Protein AF-A0A7W7LI82-F1 (afdb_monomer)

Sequence (55 aa):
MSPTSLDAQALNAEIRAFLRARRGRALTVAERRRYERLRAEWLAAVRRARRCTAA

Secondary structure (DSSP, 8-state):
--HHHHHHHHHHHHHHHHHHTTTTSPPPHHHHHHHHHHHHHHHHHHHH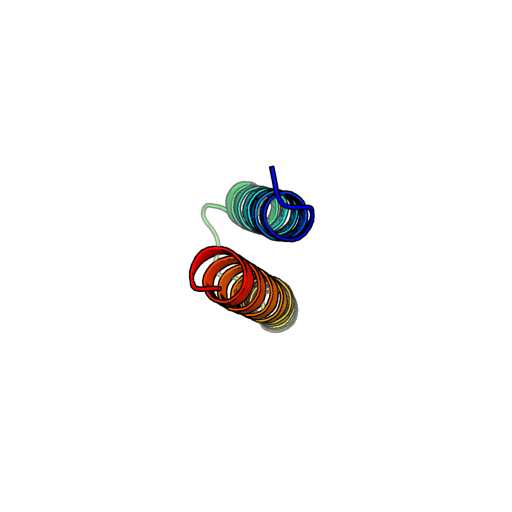HHHHH--

Organism: Streptomyces netropsis (NCBI:txid55404)

Radius of gyration: 13.15 Å; Cα contacts (8 Å, |Δi|>4): 27; chains: 1; bounding box: 28×18×37 Å

Mean predicted aligned error: 5.11 Å

Nearest PDB structures (foldseek):
  6zqt-assembly1_C  TM=8.395E-01  e=1.101E+00  Homo sapiens
  6s7t-assembly1_F  TM=8.293E-01  e=1.769E+00  Homo sapiens
  6s7o-assembly1_F  TM=8.422E-01  e=2.025E+00  Homo sapiens
  6zrn-assembly2_C  TM=8.432E-01  e=1.769E+00  Homo sapiens
  6dkm-assembly2_D  TM=8.597E-01  e=1.892E+00  synthetic construct

Solvent-accessible surface area (backbone atoms only — not comparable to full-atom values): 3136 Å² total; per-residue (Å²): 134,64,74,44,53,53,55,25,50,53,39,50,51,50,53,50,51,57,48,61,79,44,66,96,57,85,72,51,73,69,53,45,56,50,50,52,50,49,49,51,53,26,53,50,26,48,55,50,33,53,54,68,74,74,108

Foldseek 3Di:
DDPLVVQLVVLVVVLVVLCVVVPPDDDDPVSVVVSVVSVVSSVVSVVVVVVVVVD

pLDDT: mean 86.7, std 13.09, range [48.69, 97.12]

Structure (mmCIF, N/CA/C/O backbone):
data_AF-A0A7W7LI82-F1
#
_entry.id   AF-A0A7W7LI82-F1
#
loop_
_atom_site.group_PDB
_atom_site.id
_atom_site.type_symbol
_atom_site.label_atom_id
_atom_site.label_alt_id
_atom_site.label_comp_id
_atom_site.label_asym_id
_atom_site.label_entity_id
_atom_site.label_seq_id
_atom_site.pdbx_PDB_ins_code
_atom_site.Cartn_x
_atom_site.Cartn_y
_atom_site.Cartn_z
_atom_site.occupancy
_atom_site.B_iso_or_equiv
_atom_site.auth_seq_id
_atom_site.auth_comp_id
_atom_site.auth_asym_id
_atom_site.auth_atom_id
_atom_site.pdbx_PDB_model_num
ATOM 1 N N . MET A 1 1 ? 15.973 5.065 -19.044 1.00 48.72 1 MET A N 1
ATOM 2 C CA . MET A 1 1 ? 15.107 4.783 -17.874 1.00 48.72 1 MET A CA 1
ATOM 3 C C . MET A 1 1 ? 13.920 3.969 -18.359 1.00 48.72 1 MET A C 1
ATOM 5 O O . MET A 1 1 ? 13.209 4.450 -19.228 1.00 48.72 1 MET A O 1
ATOM 9 N N . SER A 1 2 ? 13.737 2.740 -17.875 1.00 54.47 2 SER A N 1
ATOM 10 C CA . SER A 1 2 ? 12.617 1.890 -18.302 1.00 54.47 2 SER A CA 1
ATOM 11 C C . SER A 1 2 ? 11.321 2.334 -17.609 1.00 54.47 2 SER A C 1
ATOM 13 O O . SER A 1 2 ? 11.343 2.556 -16.400 1.00 54.47 2 SER A O 1
ATOM 15 N N . PRO A 1 3 ? 10.180 2.439 -18.309 1.00 59.84 3 PRO A N 1
ATOM 16 C CA . PRO A 1 3 ? 8.924 2.961 -17.745 1.00 59.84 3 PRO A CA 1
ATOM 17 C C . PRO A 1 3 ? 8.466 2.209 -16.481 1.00 59.84 3 PRO A C 1
ATOM 19 O O . PRO A 1 3 ? 7.953 2.798 -15.537 1.00 59.84 3 PRO A O 1
ATOM 22 N N . THR A 1 4 ? 8.803 0.924 -16.380 1.00 66.38 4 THR A N 1
ATOM 23 C CA . THR A 1 4 ? 8.499 0.055 -15.235 1.00 66.38 4 THR A CA 1
ATOM 24 C C . THR A 1 4 ? 9.153 0.480 -13.917 1.00 66.38 4 THR A C 1
ATOM 26 O O . THR A 1 4 ? 8.677 0.104 -12.846 1.00 66.38 4 THR A O 1
ATOM 29 N N . SER A 1 5 ? 10.270 1.219 -13.961 1.00 66.94 5 SER A N 1
ATOM 30 C CA . SER A 1 5 ? 10.914 1.721 -12.741 1.00 66.94 5 SER A CA 1
ATOM 31 C C . SER A 1 5 ? 10.190 2.937 -12.164 1.00 66.94 5 SER A C 1
ATOM 33 O O . SER A 1 5 ? 10.219 3.128 -10.950 1.00 66.94 5 SER A O 1
ATOM 35 N N . LEU A 1 6 ? 9.521 3.730 -13.009 1.00 76.69 6 LEU A N 1
ATOM 36 C CA . LEU A 1 6 ? 8.723 4.881 -12.5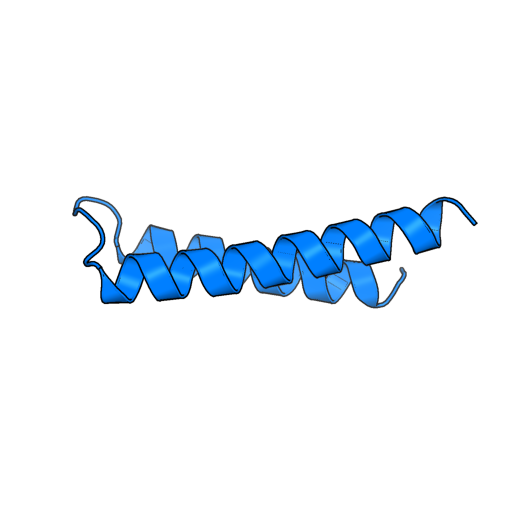78 1.00 76.69 6 LEU A CA 1
ATOM 37 C C . LEU A 1 6 ? 7.447 4.415 -11.868 1.00 76.69 6 LEU A C 1
ATOM 39 O O . LEU A 1 6 ? 7.145 4.912 -10.785 1.00 76.69 6 LEU A O 1
ATOM 43 N N . ASP A 1 7 ? 6.792 3.373 -12.389 1.00 84.06 7 ASP A N 1
ATOM 44 C CA . ASP A 1 7 ? 5.624 2.751 -11.749 1.00 84.06 7 ASP A CA 1
ATOM 45 C C . ASP A 1 7 ? 5.954 2.243 -10.336 1.00 84.06 7 ASP A C 1
ATOM 47 O O . ASP A 1 7 ? 5.235 2.497 -9.369 1.00 84.06 7 ASP A O 1
ATOM 51 N N . ALA A 1 8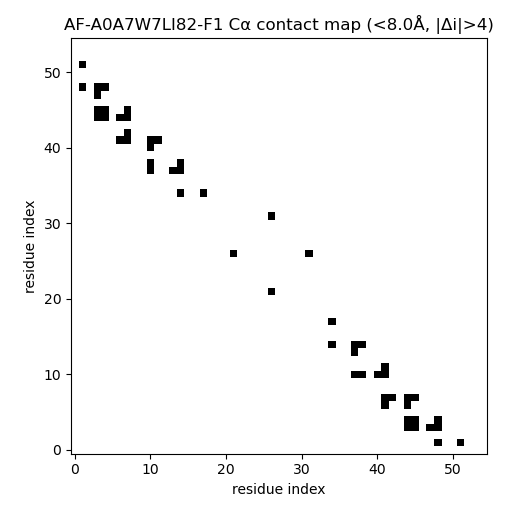 ? 7.097 1.563 -10.183 1.00 89.44 8 ALA A N 1
ATOM 52 C CA . ALA A 1 8 ? 7.548 1.074 -8.883 1.00 89.44 8 ALA A CA 1
ATOM 53 C C . ALA A 1 8 ? 7.878 2.219 -7.905 1.00 89.44 8 ALA A C 1
ATOM 55 O O . ALA A 1 8 ? 7.635 2.097 -6.702 1.00 89.44 8 ALA A O 1
ATOM 56 N N . GLN A 1 9 ? 8.430 3.333 -8.388 1.00 90.62 9 GLN A N 1
ATOM 57 C CA . GLN A 1 9 ? 8.717 4.495 -7.544 1.00 90.62 9 GLN A CA 1
ATOM 58 C C . GLN A 1 9 ? 7.438 5.209 -7.099 1.00 90.62 9 GLN A C 1
ATOM 60 O O . GLN A 1 9 ? 7.323 5.534 -5.916 1.00 90.62 9 GLN A O 1
ATOM 65 N N . ALA A 1 10 ? 6.468 5.385 -8.000 1.00 91.75 10 ALA A N 1
ATOM 66 C CA . ALA A 1 10 ? 5.173 5.987 -7.690 1.00 91.75 10 ALA A CA 1
ATOM 67 C C . ALA A 1 10 ? 4.415 5.175 -6.625 1.00 91.75 10 ALA A C 1
ATOM 69 O O . ALA A 1 10 ? 4.009 5.724 -5.600 1.00 91.75 10 ALA A O 1
ATOM 70 N N . LEU A 1 11 ? 4.336 3.851 -6.793 1.00 93.25 11 LEU A N 1
ATOM 71 C CA . LEU A 1 11 ? 3.697 2.958 -5.818 1.00 93.25 11 LEU A CA 1
ATOM 72 C C . LEU A 1 11 ? 4.403 2.988 -4.454 1.00 93.25 11 LEU A C 1
ATOM 74 O O . LEU A 1 11 ? 3.756 3.021 -3.408 1.00 93.25 11 LEU A O 1
ATOM 78 N N . ASN A 1 12 ? 5.738 3.032 -4.432 1.00 94.06 12 ASN A N 1
ATOM 79 C CA . ASN A 1 12 ? 6.492 3.162 -3.183 1.00 94.06 12 ASN A CA 1
ATOM 80 C C . ASN A 1 12 ? 6.255 4.520 -2.495 1.00 94.06 12 ASN A C 1
ATOM 82 O O . ASN A 1 12 ? 6.166 4.578 -1.266 1.00 94.06 12 ASN A O 1
ATOM 86 N N . ALA A 1 13 ? 6.133 5.608 -3.261 1.00 95.12 13 ALA A N 1
ATOM 87 C CA . ALA A 1 13 ? 5.788 6.922 -2.725 1.00 95.12 13 ALA A CA 1
ATOM 88 C C . ALA A 1 13 ? 4.379 6.920 -2.108 1.00 95.12 13 ALA A C 1
ATOM 90 O O . ALA A 1 13 ? 4.211 7.406 -0.986 1.00 95.12 13 ALA A O 1
ATOM 91 N N . GLU A 1 14 ? 3.400 6.295 -2.769 1.00 95.50 14 GLU A N 1
ATOM 92 C CA . GLU A 1 14 ? 2.044 6.151 -2.232 1.00 95.50 14 GLU A CA 1
ATOM 93 C C . GLU A 1 14 ? 2.026 5.316 -0.944 1.00 95.50 14 GLU A C 1
ATOM 95 O O . GLU A 1 14 ? 1.428 5.732 0.050 1.00 95.50 14 GLU A O 1
ATOM 100 N N . ILE A 1 15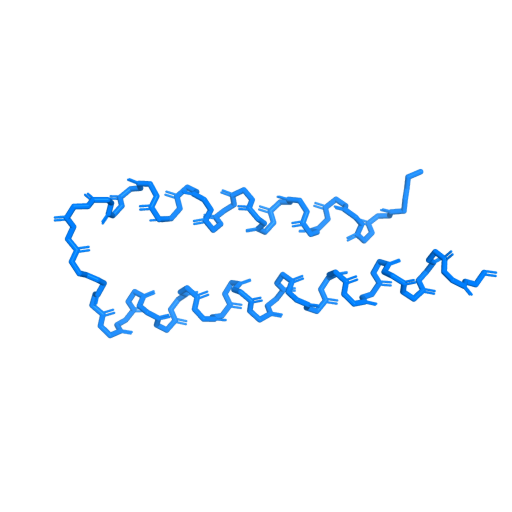 ? 2.744 4.187 -0.901 1.00 94.81 15 ILE A N 1
ATOM 101 C CA . ILE A 1 15 ? 2.877 3.367 0.314 1.00 94.81 15 ILE A CA 1
ATOM 102 C C . ILE A 1 15 ? 3.459 4.196 1.468 1.00 94.81 15 ILE A C 1
ATOM 104 O O . ILE A 1 15 ? 2.946 4.156 2.590 1.00 94.81 15 ILE A O 1
ATOM 108 N N . ARG A 1 16 ? 4.517 4.975 1.212 1.00 95.31 16 ARG A N 1
ATOM 109 C CA . ARG A 1 16 ? 5.144 5.832 2.232 1.00 95.31 16 ARG A CA 1
ATOM 110 C C . ARG A 1 16 ? 4.195 6.922 2.719 1.00 95.31 16 ARG A C 1
ATOM 112 O O . ARG A 1 16 ? 4.109 7.136 3.928 1.00 95.31 16 ARG A O 1
ATOM 119 N N . ALA A 1 17 ? 3.471 7.578 1.816 1.00 95.69 17 ALA A N 1
ATOM 120 C CA . ALA A 1 17 ? 2.467 8.578 2.171 1.00 95.69 17 ALA A CA 1
ATOM 121 C C . ALA A 1 17 ? 1.336 7.959 3.008 1.00 95.69 17 ALA A C 1
ATOM 123 O O . ALA A 1 17 ? 0.973 8.491 4.060 1.00 95.69 17 ALA A O 1
ATOM 124 N N . PHE A 1 18 ? 0.844 6.785 2.600 1.00 93.12 18 PHE A N 1
ATOM 125 C CA . PHE A 1 18 ? -0.194 6.033 3.298 1.00 93.12 18 PHE A CA 1
ATOM 126 C C . PHE A 1 18 ? 0.203 5.692 4.739 1.00 93.12 18 PHE A C 1
ATOM 128 O O . PHE A 1 18 ? -0.595 5.906 5.657 1.00 93.12 18 PHE A O 1
ATOM 135 N N . LEU A 1 19 ? 1.427 5.188 4.935 1.00 93.50 19 LEU A N 1
ATOM 136 C CA . LEU A 1 19 ? 1.963 4.840 6.252 1.00 93.50 19 LEU A CA 1
ATOM 137 C C . LEU A 1 19 ? 2.260 6.085 7.095 1.00 93.50 19 LEU A C 1
ATOM 139 O O . LEU A 1 19 ? 1.961 6.096 8.287 1.00 93.50 19 LEU A O 1
ATOM 143 N N . ARG A 1 20 ? 2.793 7.156 6.492 1.00 94.62 20 ARG A N 1
ATOM 144 C CA . ARG A 1 20 ? 3.081 8.416 7.195 1.00 94.62 20 ARG A CA 1
ATOM 145 C C . ARG A 1 20 ? 1.811 9.056 7.750 1.00 94.62 20 ARG A C 1
ATOM 147 O O . ARG A 1 20 ? 1.814 9.470 8.903 1.00 94.62 20 ARG A O 1
ATOM 154 N N . ALA A 1 21 ? 0.726 9.064 6.975 1.00 91.62 21 ALA A N 1
ATOM 155 C CA . ALA A 1 21 ? -0.577 9.576 7.406 1.00 91.62 21 ALA A CA 1
ATOM 156 C C . ALA A 1 21 ? -1.209 8.771 8.560 1.00 91.62 21 ALA A C 1
ATOM 158 O O . ALA A 1 21 ? -2.155 9.230 9.193 1.00 91.62 21 ALA A O 1
ATOM 159 N N . ARG A 1 22 ? -0.716 7.555 8.823 1.00 89.56 22 ARG A N 1
ATOM 160 C CA . ARG A 1 22 ? -1.250 6.621 9.830 1.00 89.56 22 ARG A CA 1
ATOM 161 C C . ARG A 1 22 ? -0.238 6.301 10.925 1.00 89.56 22 ARG A C 1
ATOM 163 O O . ARG A 1 22 ? -0.435 5.371 11.704 1.00 89.56 22 ARG A O 1
ATOM 170 N N . ARG A 1 23 ? 0.856 7.062 10.985 1.00 88.44 23 ARG A N 1
ATOM 171 C CA . ARG A 1 23 ? 1.907 6.879 11.981 1.00 88.44 23 ARG A CA 1
ATOM 172 C C . ARG A 1 23 ? 1.326 7.088 13.381 1.00 88.44 23 ARG A C 1
ATOM 174 O O . ARG A 1 23 ? 0.625 8.062 13.619 1.00 88.44 23 ARG A O 1
ATOM 181 N N . GLY A 1 24 ? 1.647 6.179 14.300 1.00 88.19 24 GLY A N 1
ATOM 182 C CA . GLY A 1 24 ? 1.225 6.273 15.702 1.00 88.19 24 GLY A CA 1
ATOM 183 C C . GLY A 1 24 ? -0.090 5.568 16.038 1.00 88.19 24 GLY A C 1
ATOM 184 O O . GLY A 1 24 ? -0.497 5.600 17.193 1.00 88.19 24 GLY A O 1
ATOM 185 N N . ARG A 1 25 ? -0.736 4.888 15.080 1.00 88.88 25 ARG A N 1
ATOM 186 C CA . ARG A 1 25 ? -1.864 3.989 15.366 1.00 88.88 25 ARG A CA 1
ATOM 187 C C . ARG A 1 25 ? -1.784 2.695 14.569 1.00 88.88 25 ARG A C 1
ATOM 189 O O . ARG A 1 25 ? -1.179 2.645 13.499 1.00 88.88 25 ARG A O 1
ATOM 196 N N . ALA A 1 26 ? -2.420 1.647 15.086 1.00 92.19 26 ALA A N 1
ATOM 197 C CA . ALA A 1 26 ? -2.591 0.407 14.343 1.00 92.19 26 ALA A CA 1
ATOM 198 C C . ALA A 1 26 ? -3.474 0.641 13.104 1.00 92.19 26 ALA A C 1
ATOM 200 O O . ALA A 1 26 ? -4.431 1.422 13.134 1.00 92.19 26 ALA A O 1
ATOM 201 N N . LEU A 1 27 ? -3.152 -0.052 12.010 1.00 93.75 27 LEU A N 1
ATOM 202 C CA . LEU A 1 27 ? -4.001 -0.076 10.823 1.00 93.75 27 LEU A CA 1
ATOM 203 C C . LEU A 1 27 ? -5.261 -0.889 11.117 1.00 93.75 27 LEU A C 1
ATOM 205 O O . LEU A 1 27 ? -5.179 -2.012 11.620 1.00 93.75 27 LEU A O 1
ATOM 209 N N . THR A 1 28 ? -6.412 -0.358 10.724 1.00 95.75 28 THR A N 1
ATOM 210 C CA . THR A 1 28 ? -7.651 -1.140 10.653 1.00 95.75 28 THR A CA 1
ATOM 211 C C . THR A 1 28 ? -7.523 -2.266 9.620 1.00 95.75 28 THR A C 1
ATOM 213 O O . THR A 1 28 ? -6.651 -2.243 8.747 1.00 95.75 28 THR A O 1
ATOM 216 N N . VAL A 1 29 ? -8.427 -3.249 9.660 1.00 96.62 29 VAL A N 1
ATOM 217 C CA . VAL A 1 29 ? -8.464 -4.338 8.664 1.00 96.62 29 VAL A CA 1
ATOM 218 C C . VAL A 1 29 ? -8.589 -3.791 7.235 1.00 96.62 29 VAL A C 1
ATOM 220 O O . VAL A 1 29 ? -7.904 -4.264 6.329 1.00 96.62 29 VAL A O 1
ATOM 223 N N . ALA A 1 30 ? -9.409 -2.758 7.024 1.00 96.00 30 ALA A N 1
ATOM 224 C CA . ALA A 1 30 ? -9.568 -2.123 5.716 1.00 96.00 30 ALA A CA 1
ATOM 225 C C . ALA A 1 30 ? -8.274 -1.437 5.243 1.00 96.00 30 ALA A C 1
ATOM 227 O O . ALA A 1 30 ? -7.867 -1.583 4.089 1.00 96.00 30 ALA A O 1
ATOM 228 N N . GLU A 1 31 ? -7.593 -0.730 6.145 1.00 95.31 31 GLU A N 1
ATOM 22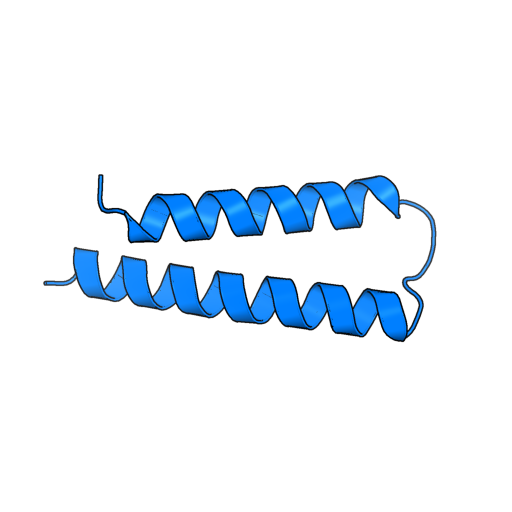9 C CA . GLU A 1 31 ? -6.312 -0.078 5.867 1.00 95.31 31 GLU A CA 1
ATOM 230 C C . GLU A 1 31 ? -5.205 -1.094 5.580 1.00 95.31 31 GLU A C 1
ATOM 232 O O . GLU A 1 31 ? -4.425 -0.905 4.648 1.00 95.31 31 GLU A O 1
ATOM 237 N N . ARG A 1 32 ? -5.179 -2.206 6.319 1.00 96.19 32 ARG A N 1
ATOM 238 C CA . ARG A 1 32 ? -4.267 -3.323 6.070 1.00 96.19 32 ARG A CA 1
ATOM 239 C C . ARG A 1 32 ? -4.484 -3.922 4.681 1.00 96.19 32 ARG A C 1
ATOM 241 O O . ARG A 1 32 ? -3.528 -4.021 3.921 1.00 96.19 32 ARG A O 1
ATOM 248 N N . ARG A 1 33 ? -5.735 -4.202 4.297 1.00 97.12 33 ARG A N 1
ATOM 249 C CA . ARG A 1 33 ? -6.072 -4.687 2.943 1.00 9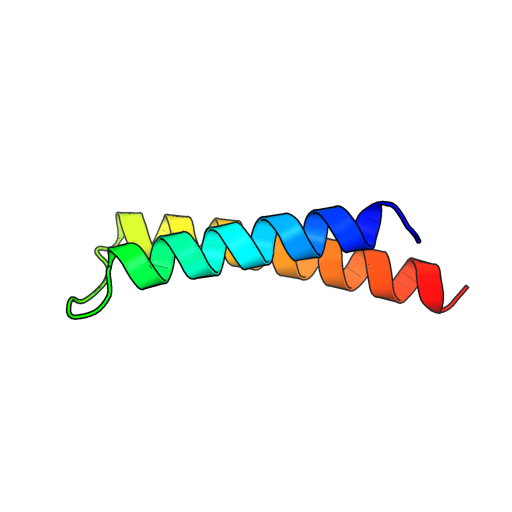7.12 33 ARG A CA 1
ATOM 250 C C . ARG A 1 33 ? -5.684 -3.698 1.843 1.00 97.12 33 ARG A C 1
ATOM 252 O O . ARG A 1 33 ? -5.361 -4.105 0.730 1.00 97.12 33 ARG A O 1
ATOM 259 N N . ARG A 1 34 ? -5.759 -2.389 2.106 1.00 95.75 34 ARG A N 1
ATOM 260 C CA . ARG A 1 34 ? -5.296 -1.368 1.152 1.00 95.75 34 ARG A CA 1
ATOM 261 C C . ARG A 1 34 ? -3.773 -1.377 1.029 1.00 95.75 34 ARG A C 1
ATOM 263 O O . ARG A 1 34 ? -3.264 -1.385 -0.086 1.00 95.75 34 ARG A O 1
ATOM 270 N N . TYR A 1 35 ? -3.062 -1.422 2.152 1.00 95.50 35 TYR A N 1
ATOM 271 C CA . TYR A 1 35 ? -1.606 -1.539 2.169 1.00 95.50 35 TYR A CA 1
ATOM 272 C C . TYR A 1 35 ? -1.121 -2.796 1.435 1.00 95.50 35 TYR A C 1
ATOM 274 O O . TYR A 1 35 ? -0.199 -2.718 0.629 1.00 95.50 35 TYR A O 1
ATOM 282 N N . GLU A 1 36 ? -1.759 -3.942 1.671 1.00 96.88 36 GLU A N 1
ATOM 283 C CA . GLU A 1 36 ? -1.412 -5.211 1.024 1.00 96.88 36 GLU A CA 1
ATOM 284 C C . GLU A 1 36 ? -1.590 -5.157 -0.497 1.00 96.88 36 GLU A C 1
ATOM 286 O O . GLU A 1 36 ? -0.713 -5.634 -1.217 1.00 96.88 36 GLU A O 1
ATOM 291 N N . ARG A 1 37 ? -2.659 -4.513 -0.989 1.00 96.38 37 ARG A N 1
ATOM 292 C CA . ARG A 1 37 ? -2.871 -4.282 -2.428 1.00 96.38 37 ARG A CA 1
ATOM 293 C C . ARG A 1 37 ? -1.764 -3.425 -3.042 1.00 96.38 37 ARG A C 1
ATOM 295 O O . ARG A 1 37 ? -1.086 -3.887 -3.956 1.00 96.38 37 ARG A O 1
ATOM 302 N N . LEU A 1 38 ? -1.498 -2.251 -2.463 1.00 94.25 38 LEU A N 1
ATOM 303 C CA . LEU A 1 38 ? -0.421 -1.363 -2.921 1.00 94.25 38 LEU A CA 1
ATOM 304 C C . LEU A 1 38 ? 0.943 -2.070 -2.906 1.00 94.25 38 LEU A C 1
ATOM 306 O O . LEU A 1 38 ? 1.738 -1.952 -3.838 1.00 94.25 38 LEU A O 1
ATOM 310 N N . ARG A 1 39 ? 1.213 -2.860 -1.861 1.00 95.06 39 ARG A N 1
ATOM 311 C CA . ARG A 1 39 ? 2.448 -3.641 -1.741 1.00 95.06 39 ARG A CA 1
ATOM 312 C C . ARG A 1 39 ? 2.548 -4.729 -2.811 1.00 95.06 39 ARG A C 1
ATOM 314 O O . ARG A 1 39 ? 3.639 -4.947 -3.337 1.00 95.06 39 ARG A O 1
ATOM 321 N N . ALA A 1 40 ? 1.455 -5.418 -3.133 1.00 96.12 40 ALA A N 1
ATOM 322 C CA . ALA A 1 40 ? 1.435 -6.443 -4.175 1.00 96.12 40 ALA A CA 1
ATOM 323 C C . ALA A 1 40 ? 1.708 -5.845 -5.564 1.00 96.12 40 ALA A C 1
ATOM 325 O O . ALA A 1 40 ? 2.524 -6.388 -6.316 1.00 96.12 40 ALA A O 1
ATOM 326 N N . GLU A 1 41 ? 1.095 -4.701 -5.869 1.00 93.94 41 GLU A N 1
ATOM 327 C CA . GLU A 1 41 ? 1.323 -3.950 -7.108 1.00 93.94 41 GLU A CA 1
ATOM 328 C C . GLU A 1 41 ? 2.776 -3.480 -7.216 1.00 93.94 41 GLU A C 1
ATOM 330 O O . GLU A 1 41 ? 3.432 -3.705 -8.237 1.00 93.94 41 GLU A O 1
ATOM 335 N N . TRP A 1 42 ? 3.332 -2.931 -6.131 1.00 93.56 42 TRP A N 1
ATOM 336 C CA . TRP A 1 42 ? 4.735 -2.525 -6.085 1.00 93.56 42 TRP A CA 1
ATOM 337 C C . TRP A 1 42 ? 5.683 -3.701 -6.356 1.00 93.56 42 TRP A C 1
ATOM 339 O O . TRP A 1 42 ? 6.589 -3.599 -7.183 1.00 93.56 42 TRP A O 1
ATOM 349 N N . LEU A 1 43 ? 5.450 -4.856 -5.723 1.00 94.06 43 LEU A N 1
ATOM 350 C CA . LEU A 1 43 ? 6.249 -6.064 -5.957 1.00 94.06 43 LEU A CA 1
ATOM 351 C C . LEU A 1 43 ? 6.130 -6.574 -7.400 1.00 94.06 43 LEU A C 1
ATOM 353 O O . LEU A 1 43 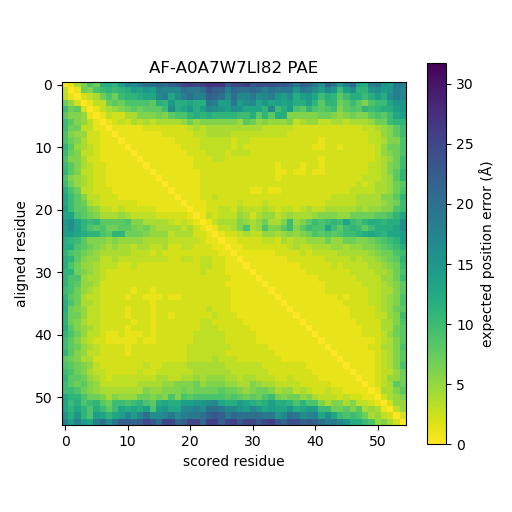? 7.101 -7.095 -7.954 1.00 94.06 43 LEU A O 1
ATOM 357 N N . ALA A 1 44 ? 4.959 -6.455 -8.026 1.00 92.06 44 ALA A N 1
ATOM 358 C CA . ALA A 1 44 ? 4.782 -6.791 -9.436 1.00 92.06 44 ALA A CA 1
ATOM 359 C C . ALA A 1 44 ? 5.585 -5.846 -10.346 1.00 92.06 44 ALA A C 1
ATOM 361 O O . ALA A 1 44 ? 6.300 -6.326 -11.231 1.00 92.06 44 ALA A O 1
ATOM 362 N N . ALA A 1 45 ? 5.542 -4.536 -10.084 1.00 90.31 45 ALA A N 1
ATOM 363 C CA . ALA A 1 45 ? 6.314 -3.533 -10.817 1.00 90.31 45 ALA A CA 1
ATOM 364 C C . ALA A 1 45 ? 7.831 -3.750 -10.665 1.00 90.31 45 ALA A C 1
ATOM 366 O O . ALA A 1 45 ? 8.547 -3.807 -11.665 1.00 90.31 45 ALA A O 1
ATOM 367 N N . VAL A 1 46 ? 8.320 -3.999 -9.442 1.00 89.81 46 VAL A N 1
ATOM 368 C CA . VAL A 1 46 ? 9.737 -4.318 -9.173 1.00 89.81 46 VAL A CA 1
ATOM 369 C C . VAL A 1 46 ? 10.178 -5.580 -9.917 1.00 89.81 46 VAL A C 1
ATOM 371 O O . VAL A 1 46 ? 11.242 -5.592 -10.536 1.00 89.81 46 VAL A O 1
ATOM 374 N N . ARG A 1 47 ? 9.367 -6.647 -9.902 1.00 89.69 47 ARG A N 1
ATOM 375 C CA . ARG A 1 47 ? 9.673 -7.883 -10.645 1.00 89.69 47 ARG A CA 1
ATOM 376 C C . ARG A 1 47 ?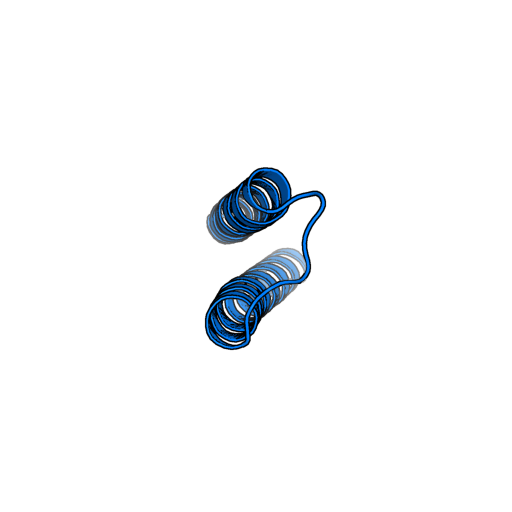 9.710 -7.660 -12.154 1.00 89.69 47 ARG A C 1
ATOM 378 O O . ARG A 1 47 ? 10.530 -8.272 -12.834 1.00 89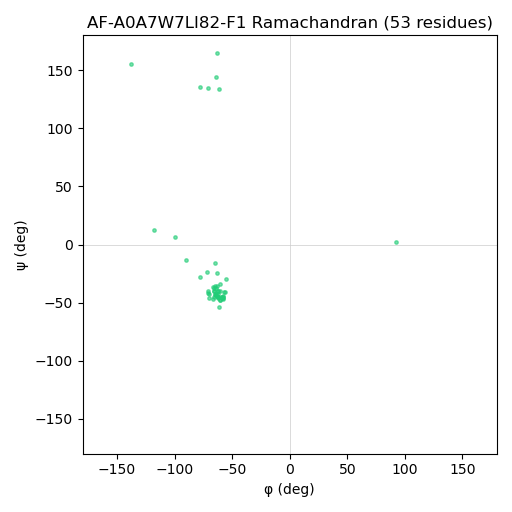.69 47 ARG A O 1
ATOM 385 N N . ARG A 1 48 ? 8.835 -6.808 -12.694 1.00 87.12 48 ARG A N 1
ATOM 386 C CA . ARG A 1 48 ? 8.854 -6.442 -14.117 1.00 87.12 48 ARG A CA 1
ATOM 387 C C . ARG A 1 48 ? 10.115 -5.647 -14.461 1.00 87.12 48 ARG A C 1
ATOM 389 O O . ARG A 1 48 ? 10.806 -6.026 -15.396 1.00 87.12 48 ARG A O 1
ATOM 396 N N . ALA A 1 49 ? 10.463 -4.645 -13.655 1.00 82.81 49 ALA A N 1
ATOM 397 C CA . ALA A 1 49 ? 11.669 -3.844 -13.851 1.00 82.81 49 ALA A CA 1
ATOM 398 C C . ALA A 1 49 ? 12.947 -4.699 -13.837 1.00 82.81 49 ALA A C 1
ATOM 400 O O . ALA A 1 49 ? 13.765 -4.566 -14.739 1.00 82.81 49 ALA A O 1
ATOM 401 N N . ARG A 1 50 ? 13.075 -5.635 -12.882 1.00 81.12 50 ARG A N 1
ATOM 402 C CA . ARG A 1 50 ? 14.222 -6.561 -12.815 1.00 81.12 50 ARG A CA 1
ATOM 403 C C . ARG A 1 50 ? 14.354 -7.443 -14.054 1.00 81.12 50 ARG A C 1
ATOM 405 O O . ARG A 1 50 ? 15.466 -7.668 -14.514 1.00 81.12 50 ARG A O 1
ATOM 412 N N . ARG A 1 51 ? 13.232 -7.938 -14.591 1.00 81.38 51 ARG A N 1
ATOM 413 C CA . ARG A 1 51 ? 13.233 -8.739 -15.825 1.00 81.38 51 ARG A CA 1
ATOM 414 C C . ARG A 1 51 ? 13.655 -7.919 -17.044 1.00 81.38 51 ARG A C 1
ATOM 416 O O . ARG A 1 51 ? 14.366 -8.446 -17.881 1.00 81.38 51 ARG A O 1
ATOM 423 N N . CYS A 1 52 ? 13.268 -6.646 -17.122 1.00 69.38 52 CYS A N 1
ATOM 424 C CA . CYS A 1 52 ? 13.680 -5.758 -18.213 1.00 69.38 52 CYS A CA 1
ATOM 425 C C . CYS A 1 52 ? 15.153 -5.331 -18.145 1.00 69.38 52 CYS A C 1
ATOM 427 O O . CYS A 1 52 ? 15.695 -4.940 -19.165 1.00 69.38 52 CYS A O 1
ATOM 429 N N . THR A 1 53 ? 15.786 -5.350 -16.968 1.00 61.47 53 THR A N 1
ATOM 430 C CA . THR A 1 53 ? 17.221 -5.034 -16.813 1.00 61.47 53 THR A CA 1
ATOM 431 C C . THR A 1 53 ? 18.139 -6.249 -16.948 1.00 61.47 53 THR A C 1
ATOM 433 O O . THR A 1 53 ? 19.349 -6.079 -17.001 1.00 61.47 53 THR A O 1
ATOM 436 N N . ALA A 1 54 ? 17.583 -7.462 -16.921 1.00 59.59 54 ALA A N 1
ATOM 437 C CA . ALA A 1 54 ? 18.322 -8.719 -17.056 1.00 59.59 54 ALA A CA 1
ATOM 438 C C . ALA A 1 54 ? 18.248 -9.310 -18.481 1.00 59.59 54 ALA A C 1
ATOM 440 O O . ALA A 1 54 ? 18.687 -10.440 -18.682 1.00 59.59 54 ALA A O 1
ATOM 441 N N . ALA A 1 55 ? 17.663 -8.568 -19.425 1.00 48.69 55 ALA A N 1
ATOM 442 C CA . ALA A 1 55 ? 17.609 -8.861 -20.856 1.00 48.69 55 ALA A CA 1
ATOM 443 C C . ALA A 1 55 ? 18.521 -7.881 -21.598 1.00 48.69 55 ALA A C 1
ATOM 445 O O . ALA A 1 55 ? 19.129 -8.308 -22.599 1.00 48.69 55 ALA A O 1
#